Protein AF-A0A932WK59-F1 (afdb_monomer)

pLDDT: mean 77.93, std 17.06, range [32.12, 96.19]

Radius of gyration: 19.81 Å; Cα contacts (8 Å, |Δi|>4): 141; chains: 1; bounding box: 56×40×44 Å

Nearest PDB structures (foldseek):
  1tae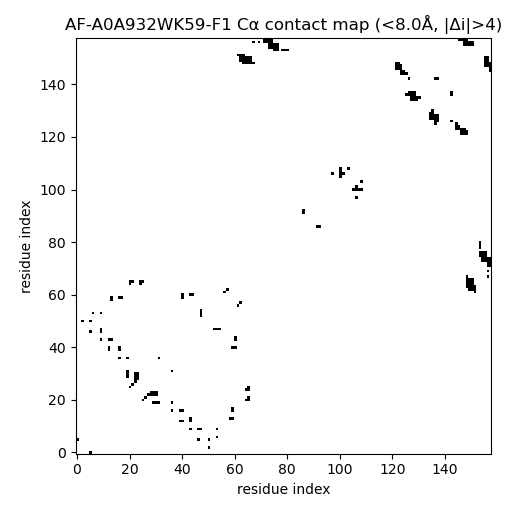-assembly1_A  TM=7.951E-01  e=7.311E-09  Enterococcus faecalis V583
  8jyd-assembly1_A  TM=7.994E-01  e=9.917E-09  Enterococcus faecalis V583
  5tt5-assembly1_A  TM=7.556E-01  e=3.101E-05  Escherichia coli K-12
  3pn1-assembly1_A  TM=4.083E-01  e=9.737E-06  Haemophilus influenzae
  3uq8-assembly1_A  TM=4.078E-01  e=1.321E-05  Haemophilus influenzae Rd KW20

Secondary structure (DSSP, 8-state):
--HHHHHHHHHHHHHHHHHHHHHHHTS----S-HHHHHHHHHHHHHHHHH-GGG--TT-TTT--S----S-S-EEE-SSPPPPPPP--SHHHHHHHHHHHHHHTT-TT------------S-B----EEEETTEEEE--STT-S---B---SSSEEE-

Mean predicted aligned error: 12.73 Å

Solvent-accessible surface area (backbone atoms only — not comparable to full-atom values): 10129 Å² total; per-residue (Å²): 130,55,71,72,58,45,53,54,49,48,53,51,46,48,54,52,51,51,51,52,47,44,31,42,71,74,65,73,36,82,88,66,57,68,69,58,57,49,52,51,48,51,53,46,51,53,50,36,69,77,38,64,85,73,62,55,96,83,34,70,88,73,47,50,77,50,88,75,92,69,86,43,71,72,51,70,57,96,58,85,84,79,81,83,84,89,69,94,50,70,65,51,50,53,53,49,51,54,50,49,21,56,74,71,75,36,80,86,59,85,78,90,82,85,89,74,84,84,76,90,73,75,62,64,70,87,62,70,42,81,53,96,94,38,85,39,72,39,74,55,108,69,61,56,96,40,72,40,51,42,49,80,72,68,54,32,42,62

Foldseek 3Di:
DDPVVLLVLLVVLQVVLVVQLCCVQPVVHRPDDPVVSVVSLVVNVVSCVVPVVSDDPSGPNNWFHDDDPPPFDKDFDPDDDDDDDDDDDPVSVVVVLCVVCVVVVHNPDDDDDDDDDDDPAFDWDWDWDDDPNDIDGPPDVPDDRDGWTQGDDSITGD

St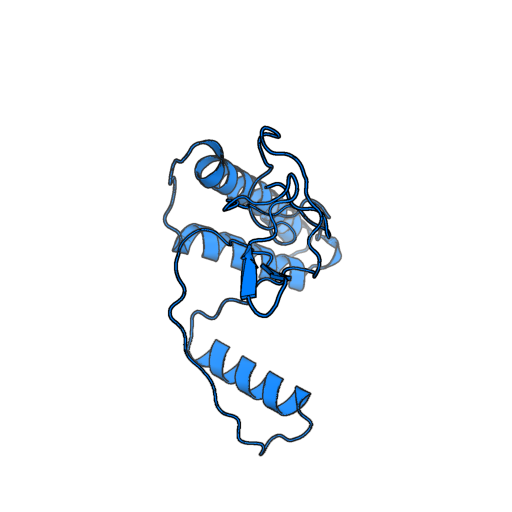ructure (mmCIF, N/CA/C/O backbone):
data_AF-A0A932WK59-F1
#
_entry.id   AF-A0A932WK59-F1
#
loop_
_atom_site.group_PDB
_atom_site.id
_atom_site.type_symbol
_atom_site.label_atom_id
_atom_site.label_alt_id
_atom_site.label_comp_id
_atom_site.label_asym_id
_atom_site.label_entity_id
_atom_site.label_seq_id
_atom_site.pdbx_PDB_ins_code
_atom_site.Cartn_x
_atom_site.Cartn_y
_atom_site.Cartn_z
_atom_site.occupancy
_atom_site.B_iso_or_equiv
_atom_site.auth_seq_id
_atom_site.auth_comp_id
_atom_site.auth_asym_id
_atom_site.auth_atom_id
_atom_site.pdbx_PDB_model_num
ATOM 1 N N . MET A 1 1 ? -26.070 -2.676 8.376 1.00 80.12 1 MET A N 1
ATOM 2 C CA . MET A 1 1 ? -25.956 -1.545 9.333 1.00 80.12 1 MET A CA 1
ATOM 3 C C . MET A 1 1 ? -26.868 -0.428 8.828 1.00 80.12 1 MET A C 1
ATOM 5 O O . MET A 1 1 ? -27.098 -0.411 7.627 1.00 80.12 1 MET A O 1
ATOM 9 N N . ASP A 1 2 ? -27.448 0.446 9.662 1.00 92.62 2 ASP A N 1
ATOM 10 C CA . ASP A 1 2 ? -28.172 1.617 9.119 1.00 92.62 2 ASP A CA 1
ATOM 11 C C . ASP A 1 2 ? -27.201 2.755 8.736 1.00 92.62 2 ASP A C 1
ATOM 13 O O . ASP A 1 2 ? -26.049 2.769 9.171 1.00 92.62 2 ASP A O 1
ATOM 17 N N . HIS A 1 3 ? -27.641 3.705 7.905 1.00 94.12 3 HIS A N 1
ATOM 18 C CA . HIS A 1 3 ? -26.771 4.778 7.396 1.00 94.12 3 HIS A CA 1
ATOM 19 C C . HIS A 1 3 ? -26.173 5.645 8.518 1.00 94.12 3 HIS A C 1
ATOM 21 O O . HIS A 1 3 ? -24.982 5.954 8.512 1.00 94.12 3 HIS A O 1
ATOM 27 N N . ALA A 1 4 ? -26.963 5.967 9.545 1.00 94.00 4 ALA A N 1
ATOM 28 C CA . ALA A 1 4 ? -26.510 6.785 10.669 1.00 94.00 4 ALA A CA 1
ATOM 29 C C . ALA A 1 4 ? -25.466 6.054 11.537 1.00 94.00 4 ALA A C 1
ATOM 31 O O . ALA A 1 4 ? -24.519 6.665 12.045 1.00 94.00 4 ALA A O 1
ATOM 32 N N . GLN A 1 5 ? -25.617 4.741 11.709 1.00 93.94 5 GLN A N 1
ATOM 33 C CA . GLN A 1 5 ? -24.642 3.866 12.354 1.00 93.94 5 GLN A CA 1
ATOM 34 C C . GLN A 1 5 ? -23.367 3.756 11.513 1.00 93.94 5 GLN A C 1
ATOM 36 O O . GLN A 1 5 ? -22.272 3.879 12.069 1.00 93.94 5 GLN A O 1
ATOM 41 N N . ALA A 1 6 ? -23.501 3.608 10.191 1.00 93.75 6 ALA A N 1
ATOM 42 C CA . ALA A 1 6 ? -22.377 3.558 9.259 1.00 93.75 6 ALA A CA 1
ATOM 43 C C . ALA A 1 6 ? -21.571 4.854 9.297 1.00 93.75 6 ALA A C 1
ATOM 45 O O . ALA A 1 6 ? -20.356 4.810 9.476 1.00 93.75 6 ALA A O 1
ATOM 46 N N . GLN A 1 7 ? -22.227 6.014 9.273 1.00 94.50 7 GLN A N 1
ATOM 47 C CA . GLN A 1 7 ? -21.552 7.307 9.351 1.00 94.50 7 GLN A CA 1
ATOM 48 C C . GLN A 1 7 ? -20.759 7.479 10.657 1.00 94.50 7 GLN A C 1
ATOM 50 O O . GLN A 1 7 ? -19.611 7.939 10.639 1.00 94.50 7 GLN A O 1
ATOM 55 N N . LYS A 1 8 ? -21.324 7.054 11.796 1.00 96.19 8 LYS A N 1
ATOM 56 C CA . LYS A 1 8 ? -20.613 7.059 13.087 1.00 96.19 8 LYS A CA 1
ATOM 57 C C . LYS A 1 8 ? -19.410 6.117 13.075 1.00 96.19 8 LYS A C 1
ATOM 59 O O . LYS A 1 8 ? -18.342 6.487 13.569 1.00 96.19 8 LYS A O 1
ATOM 64 N N . ARG A 1 9 ? -19.565 4.912 12.517 1.00 96.19 9 ARG A N 1
ATOM 65 C CA . ARG A 1 9 ? -18.486 3.920 12.450 1.00 96.19 9 ARG A CA 1
ATOM 66 C C . ARG A 1 9 ? -17.364 4.371 11.521 1.00 96.19 9 ARG A C 1
ATOM 68 O O . ARG A 1 9 ? -16.214 4.339 11.945 1.00 96.19 9 ARG A O 1
ATOM 75 N N . VAL A 1 10 ? -17.696 4.870 10.332 1.00 95.44 10 VAL A N 1
ATOM 76 C CA . VAL A 1 10 ? -16.750 5.440 9.360 1.00 95.44 10 VAL A CA 1
ATOM 77 C C . VAL A 1 10 ? -15.948 6.574 9.991 1.00 95.44 10 VAL A C 1
ATOM 79 O O . VAL A 1 10 ? -14.724 6.556 9.928 1.00 95.44 10 VAL A O 1
ATOM 82 N N . THR A 1 11 ? -16.607 7.515 10.675 1.00 94.88 11 THR A N 1
ATOM 83 C CA . THR A 1 11 ? -15.916 8.622 11.362 1.00 94.88 11 THR A CA 1
ATOM 84 C C . THR A 1 11 ? -14.910 8.101 12.388 1.00 94.88 11 THR A C 1
ATOM 86 O O . THR A 1 11 ? -13.754 8.519 12.401 1.00 94.88 11 THR A O 1
ATOM 89 N N . LYS A 1 12 ? -15.317 7.127 13.210 1.00 96.06 12 LYS A N 1
ATOM 90 C CA . LYS A 1 12 ? -14.434 6.522 14.212 1.00 96.06 12 LYS A CA 1
ATOM 91 C C . LYS A 1 12 ? -13.246 5.794 13.573 1.00 96.06 12 LYS A C 1
ATOM 93 O O . LYS A 1 12 ? -12.121 5.966 14.032 1.00 96.06 12 LYS A O 1
ATOM 98 N N . LEU A 1 13 ? -13.491 5.007 12.524 1.00 95.19 13 LEU A N 1
ATOM 99 C CA . LEU A 1 13 ? -12.446 4.285 11.794 1.00 95.19 13 LEU A CA 1
ATOM 100 C C . LEU A 1 13 ? -11.440 5.252 11.167 1.00 95.19 13 LEU A C 1
ATOM 102 O O . LEU A 1 13 ? -10.238 5.036 11.291 1.00 95.19 13 LEU A O 1
ATOM 106 N N . ARG A 1 14 ? -11.906 6.351 10.561 1.00 93.06 14 ARG A N 1
ATOM 107 C CA . ARG A 1 14 ? -11.031 7.385 9.988 1.00 93.06 14 ARG A CA 1
ATOM 108 C C . ARG A 1 14 ? -10.105 7.995 11.032 1.00 93.06 14 ARG A C 1
ATOM 110 O O . ARG A 1 14 ? -8.901 8.084 10.787 1.00 93.06 14 ARG A O 1
ATOM 117 N N . ASP A 1 15 ? -10.640 8.364 12.192 1.00 92.50 15 ASP A N 1
ATOM 118 C CA . ASP A 1 15 ? -9.852 8.924 13.294 1.00 92.50 15 ASP A CA 1
ATOM 119 C C . ASP A 1 15 ? -8.820 7.928 13.831 1.00 92.50 15 ASP A C 1
ATOM 121 O O . ASP A 1 15 ? -7.671 8.289 14.096 1.00 92.50 15 ASP A O 1
ATOM 125 N N . GLU A 1 16 ? -9.226 6.674 14.013 1.00 94.00 16 GLU A N 1
ATOM 126 C CA . GLU A 1 16 ? -8.379 5.618 14.564 1.00 94.00 16 GLU A CA 1
ATOM 127 C C . GLU A 1 16 ? -7.243 5.262 13.599 1.00 94.00 16 GLU A C 1
ATOM 129 O O . GLU A 1 16 ? -6.074 5.321 13.981 1.00 94.00 16 GLU A O 1
ATOM 134 N N . ILE A 1 17 ? -7.559 5.036 12.322 1.00 91.44 17 ILE A N 1
ATOM 135 C CA . ILE A 1 17 ? -6.565 4.783 11.271 1.00 91.44 17 ILE A CA 1
ATOM 136 C C . ILE A 1 17 ? -5.619 5.979 11.122 1.00 91.44 17 ILE A C 1
ATOM 138 O O . ILE A 1 17 ? -4.408 5.792 11.039 1.00 91.44 17 ILE A O 1
ATOM 142 N N . SER A 1 18 ? -6.127 7.215 11.151 1.00 88.31 18 SER A N 1
ATOM 143 C CA . SER A 1 18 ? -5.284 8.414 11.038 1.00 88.31 18 SER A CA 1
ATOM 144 C C . SER A 1 18 ? -4.294 8.539 12.199 1.00 88.31 18 SER A C 1
ATOM 146 O O . SER A 1 18 ? -3.126 8.871 11.984 1.00 88.31 18 SER A O 1
ATOM 148 N N . LYS A 1 19 ? -4.724 8.229 13.430 1.00 89.75 19 LYS A N 1
ATOM 149 C CA . LYS A 1 19 ? -3.844 8.198 14.610 1.00 89.75 19 LYS A CA 1
ATOM 150 C C . LYS A 1 19 ? -2.775 7.115 14.489 1.00 89.75 19 LYS A C 1
ATOM 152 O O . LYS A 1 19 ? -1.609 7.392 14.761 1.00 89.75 19 LYS A O 1
ATOM 157 N N . LEU A 1 20 ? -3.156 5.913 14.057 1.00 89.75 20 LEU A N 1
ATOM 158 C CA . LEU A 1 20 ? -2.225 4.800 13.860 1.00 89.75 20 LEU A CA 1
ATOM 159 C C . LEU A 1 20 ? -1.211 5.094 12.748 1.00 89.75 20 LEU A C 1
ATOM 161 O O . LEU A 1 20 ? -0.020 4.847 12.927 1.00 89.75 20 LEU A O 1
ATOM 165 N N . ASN A 1 21 ? -1.657 5.688 11.640 1.00 84.62 21 ASN A N 1
ATOM 166 C CA . ASN A 1 21 ? -0.787 6.109 10.544 1.00 84.62 21 ASN A CA 1
ATOM 167 C C . ASN A 1 21 ? 0.205 7.177 11.006 1.00 84.62 21 ASN A C 1
ATOM 169 O O . ASN A 1 21 ? 1.396 7.058 10.735 1.00 84.62 21 ASN A O 1
ATOM 173 N N . ARG A 1 22 ? -0.247 8.190 11.753 1.00 84.69 22 ARG A N 1
ATOM 174 C CA . ARG A 1 22 ? 0.651 9.196 12.336 1.00 84.69 22 ARG A CA 1
ATOM 175 C C . ARG A 1 22 ? 1.690 8.559 13.262 1.00 84.69 22 ARG A C 1
ATOM 177 O O . ARG A 1 22 ? 2.872 8.862 13.124 1.00 84.69 22 ARG A O 1
ATOM 184 N N . ALA A 1 23 ? 1.266 7.681 14.172 1.00 86.31 23 ALA A N 1
ATOM 185 C CA . ALA A 1 23 ? 2.181 6.998 15.082 1.00 86.31 23 ALA A CA 1
ATOM 186 C C . ALA A 1 23 ? 3.252 6.215 14.304 1.00 86.31 23 ALA A C 1
ATOM 188 O O . ALA A 1 23 ? 4.440 6.332 14.593 1.00 86.31 23 ALA A O 1
ATOM 189 N N . TYR A 1 24 ? 2.838 5.490 13.265 1.00 83.00 24 TYR A N 1
ATOM 190 C CA . TYR A 1 24 ? 3.732 4.674 12.453 1.00 83.00 24 TYR A CA 1
ATOM 191 C C . TYR A 1 24 ? 4.688 5.514 11.591 1.00 83.00 24 TYR A C 1
ATOM 193 O O . TYR A 1 24 ? 5.899 5.355 11.694 1.00 83.00 24 TYR A O 1
ATOM 201 N N . PHE A 1 25 ? 4.163 6.428 10.772 1.00 75.44 25 PHE A N 1
ATOM 202 C CA . PHE A 1 25 ? 4.953 7.129 9.755 1.00 75.44 25 PHE A CA 1
ATOM 203 C C . PHE A 1 25 ? 5.687 8.376 10.263 1.00 75.44 25 PHE A C 1
ATOM 205 O O . PHE A 1 25 ? 6.721 8.734 9.708 1.00 75.44 25 PHE A O 1
ATOM 212 N N . ILE A 1 26 ? 5.148 9.075 11.268 1.00 78.00 26 ILE A N 1
ATOM 213 C CA . ILE A 1 26 ? 5.720 10.341 11.763 1.00 78.00 26 ILE A CA 1
ATOM 214 C C . ILE A 1 26 ? 6.486 10.102 13.062 1.00 78.00 26 ILE A C 1
ATOM 216 O O . ILE A 1 26 ? 7.578 10.632 13.255 1.00 78.00 26 ILE A O 1
ATOM 220 N N . GLU A 1 27 ? 5.913 9.309 13.965 1.00 82.44 27 GLU A N 1
ATOM 221 C CA . GLU A 1 27 ? 6.458 9.117 15.312 1.00 82.44 27 GLU A CA 1
ATOM 222 C C . GLU A 1 27 ? 7.357 7.873 15.411 1.00 82.44 27 GLU A C 1
ATOM 224 O O . GLU A 1 27 ? 7.937 7.635 16.470 1.00 82.44 27 GLU A O 1
ATOM 229 N N . ASN A 1 28 ? 7.497 7.096 14.324 1.00 80.62 28 ASN A N 1
ATOM 230 C CA . ASN A 1 28 ? 8.227 5.822 14.280 1.00 80.62 28 ASN A CA 1
ATOM 231 C C . ASN A 1 28 ? 7.834 4.878 15.431 1.00 80.62 28 ASN A C 1
ATOM 233 O O . ASN A 1 28 ? 8.672 4.205 16.035 1.00 80.62 28 ASN A O 1
ATOM 237 N N . ARG A 1 29 ? 6.539 4.852 15.762 1.00 84.50 29 ARG A N 1
ATOM 238 C CA . ARG A 1 29 ? 5.968 4.083 16.864 1.00 84.50 29 ARG A CA 1
ATOM 239 C C . ARG A 1 29 ? 4.884 3.138 16.358 1.00 84.50 29 ARG A C 1
ATOM 241 O O . ARG A 1 29 ? 3.819 3.558 15.910 1.00 84.50 29 ARG A O 1
ATOM 248 N N . THR A 1 30 ? 5.105 1.845 16.556 1.00 84.12 30 THR A N 1
ATOM 249 C CA . THR A 1 30 ? 4.112 0.803 16.272 1.00 84.12 30 THR A CA 1
ATOM 250 C C . THR A 1 30 ? 3.179 0.633 17.471 1.00 84.12 30 THR A C 1
ATOM 252 O O . THR A 1 30 ? 3.548 0.026 18.474 1.00 84.12 30 THR A O 1
ATOM 255 N N . ALA A 1 31 ? 1.983 1.226 17.406 1.00 83.38 31 ALA A N 1
ATOM 256 C CA . ALA A 1 31 ? 0.994 1.162 18.490 1.00 83.38 31 ALA A CA 1
ATOM 257 C C . ALA A 1 31 ? 0.151 -0.128 18.482 1.00 83.38 31 ALA A C 1
ATOM 259 O O . ALA A 1 31 ? -0.315 -0.554 19.536 1.00 83.38 31 ALA A O 1
ATOM 260 N N . VAL A 1 32 ? -0.039 -0.734 17.307 1.00 88.69 32 VAL A N 1
ATOM 261 C CA . VAL A 1 32 ? -0.781 -1.987 17.083 1.00 88.69 32 VAL A CA 1
ATOM 262 C C . VAL A 1 32 ? -0.049 -2.830 16.039 1.00 88.69 32 VAL A C 1
ATOM 264 O O . VAL A 1 32 ? 0.786 -2.293 15.309 1.00 88.69 32 VAL A O 1
ATOM 267 N N . SER A 1 33 ? -0.351 -4.128 15.959 1.00 86.44 33 SER A N 1
ATOM 268 C CA . SER A 1 33 ? 0.175 -4.983 14.889 1.00 86.44 33 SER A CA 1
ATOM 269 C C . SER A 1 33 ? -0.361 -4.566 13.517 1.00 86.44 33 SER A C 1
ATOM 271 O O . SER A 1 33 ? -1.403 -3.914 13.407 1.00 86.44 33 SER A O 1
ATOM 273 N N . GLU A 1 34 ? 0.355 -4.958 12.466 1.00 82.44 34 GLU A N 1
ATOM 274 C CA . GLU A 1 34 ? -0.038 -4.688 11.083 1.00 82.44 34 GLU A CA 1
ATOM 275 C C . GLU A 1 34 ? -1.417 -5.276 10.758 1.00 82.44 34 GLU A C 1
ATOM 277 O O . GLU A 1 34 ? -2.285 -4.534 10.305 1.00 82.44 34 GLU A O 1
ATOM 282 N N . ASP A 1 35 ? -1.677 -6.525 11.160 1.00 85.00 35 ASP A N 1
ATOM 283 C CA . ASP A 1 35 ? -2.972 -7.196 10.970 1.00 85.00 35 ASP A CA 1
ATOM 284 C C . ASP A 1 35 ? -4.156 -6.392 11.529 1.00 85.00 35 ASP A C 1
ATOM 286 O O . ASP A 1 35 ? -5.231 -6.338 10.933 1.00 85.00 35 ASP A O 1
ATOM 290 N N . VAL A 1 36 ? -3.972 -5.735 12.682 1.00 90.50 36 VAL A N 1
ATOM 291 C CA . VAL A 1 36 ? -5.023 -4.908 13.296 1.00 90.50 36 VAL A CA 1
ATOM 292 C C . VAL A 1 36 ? -5.273 -3.658 12.459 1.00 90.50 36 VAL A C 1
ATOM 294 O O . VAL A 1 36 ? -6.423 -3.270 12.251 1.00 90.50 36 VAL A O 1
ATOM 297 N N . ARG A 1 37 ? -4.210 -3.019 11.966 1.00 87.50 37 ARG A N 1
ATOM 298 C CA . ARG A 1 37 ? -4.319 -1.825 11.121 1.00 87.50 37 ARG A CA 1
ATOM 299 C C . ARG A 1 37 ? -4.989 -2.159 9.785 1.00 87.50 37 ARG A C 1
ATOM 301 O O . ARG A 1 37 ? -5.842 -1.393 9.333 1.00 87.50 37 ARG A O 1
ATOM 308 N N . ASP A 1 38 ? -4.659 -3.309 9.210 1.00 86.19 38 ASP A N 1
ATOM 309 C CA . ASP A 1 38 ? -5.242 -3.788 7.960 1.00 86.19 38 ASP A CA 1
ATOM 310 C C . ASP A 1 38 ? -6.709 -4.175 8.141 1.00 86.19 38 ASP A C 1
ATOM 312 O O . ASP A 1 38 ? -7.545 -3.751 7.346 1.00 86.19 38 ASP A O 1
ATOM 316 N N . ALA A 1 39 ? -7.064 -4.855 9.236 1.00 91.69 39 ALA A N 1
ATOM 317 C CA . ALA A 1 39 ? -8.456 -5.168 9.558 1.00 91.69 39 ALA A CA 1
ATOM 318 C C . ALA A 1 39 ? -9.326 -3.902 9.678 1.00 91.69 39 ALA A C 1
ATOM 320 O O . ALA A 1 39 ? -10.422 -3.848 9.118 1.00 91.69 39 ALA A O 1
ATOM 321 N N . LEU A 1 40 ? -8.827 -2.851 10.343 1.00 93.25 40 LEU A N 1
ATOM 322 C CA . LEU A 1 40 ? -9.529 -1.563 10.439 1.00 93.25 40 LEU A CA 1
ATOM 323 C C . LEU A 1 40 ? -9.721 -0.912 9.062 1.00 93.25 40 LEU A C 1
ATOM 325 O O . LEU A 1 40 ? -10.781 -0.347 8.779 1.00 93.25 40 LEU A O 1
ATOM 329 N N . LYS A 1 41 ? -8.703 -0.989 8.198 1.00 90.12 41 LYS A N 1
ATOM 330 C CA . LYS A 1 41 ? -8.765 -0.451 6.836 1.00 90.12 41 LYS A CA 1
ATOM 331 C C . LYS A 1 41 ? -9.750 -1.236 5.967 1.00 90.12 41 LYS A C 1
ATOM 333 O O . LYS A 1 41 ? -10.539 -0.615 5.261 1.00 90.12 41 LYS A O 1
ATOM 338 N N . GLN A 1 42 ? -9.746 -2.566 6.047 1.00 91.00 42 GLN A N 1
ATOM 339 C CA . GLN A 1 42 ? -10.686 -3.431 5.328 1.00 91.00 42 GLN A CA 1
ATOM 340 C C . GLN A 1 42 ? -12.132 -3.174 5.759 1.00 91.00 42 GLN A C 1
ATOM 342 O O . GLN A 1 42 ? -13.015 -3.058 4.912 1.00 91.00 42 GLN A O 1
ATOM 347 N N . GLU A 1 43 ? -12.377 -2.989 7.059 1.00 94.12 43 GLU A N 1
ATOM 348 C CA . GLU A 1 43 ? -13.703 -2.611 7.553 1.00 94.12 43 GLU A CA 1
ATOM 349 C C . GLU A 1 43 ? -14.160 -1.260 6.980 1.00 94.12 43 GLU A C 1
ATOM 351 O O . GLU A 1 43 ? -15.303 -1.126 6.537 1.00 94.12 43 GLU A O 1
ATOM 356 N N . LEU A 1 44 ? -13.267 -0.266 6.936 1.00 94.25 44 LEU A N 1
ATOM 357 C CA . LEU A 1 44 ? -13.573 1.036 6.342 1.00 94.25 44 LEU A CA 1
ATOM 358 C C . LEU A 1 44 ? -13.887 0.916 4.841 1.00 94.25 44 LEU A C 1
ATOM 360 O O . LEU A 1 44 ? -14.858 1.515 4.385 1.00 94.25 44 LEU A O 1
ATOM 364 N N . ILE A 1 45 ? -13.120 0.114 4.094 1.00 90.25 45 ILE A N 1
ATOM 365 C CA . ILE A 1 45 ? -13.365 -0.159 2.667 1.00 90.25 45 ILE A CA 1
ATOM 366 C C . ILE A 1 45 ? -14.732 -0.824 2.467 1.00 90.25 45 ILE A C 1
ATOM 368 O O . ILE A 1 45 ? -15.482 -0.427 1.575 1.00 90.25 45 ILE A O 1
ATOM 372 N N . ALA A 1 46 ? -15.077 -1.812 3.295 1.00 93.31 46 ALA A N 1
ATOM 373 C CA . ALA A 1 46 ? -16.359 -2.504 3.211 1.00 93.31 46 ALA A CA 1
ATOM 374 C C . ALA A 1 46 ? -17.537 -1.542 3.440 1.00 93.31 46 ALA A C 1
ATOM 376 O O . ALA A 1 46 ? -18.487 -1.536 2.656 1.00 93.31 46 ALA A O 1
ATOM 377 N N . LEU A 1 47 ? -17.442 -0.675 4.453 1.00 94.31 47 LEU A N 1
ATOM 378 C CA . LEU A 1 47 ? -18.467 0.332 4.741 1.00 94.31 47 LEU A CA 1
ATOM 379 C C . LEU A 1 47 ? -18.577 1.387 3.636 1.00 94.31 47 LEU A C 1
ATOM 381 O O . LEU A 1 47 ? -19.680 1.771 3.267 1.00 94.31 47 LEU A O 1
ATOM 385 N N . GLU A 1 48 ? -17.457 1.838 3.076 1.00 93.38 48 GLU A N 1
ATOM 386 C CA . GLU A 1 48 ? -17.444 2.782 1.953 1.00 93.38 48 GLU A CA 1
ATOM 387 C C . GLU A 1 48 ? -17.995 2.171 0.656 1.00 93.38 48 GLU A C 1
ATOM 389 O O . GLU A 1 48 ? -18.583 2.879 -0.161 1.00 93.38 48 GLU A O 1
ATOM 394 N N . LYS A 1 49 ? -17.854 0.854 0.476 1.00 92.00 49 LYS A N 1
ATOM 395 C CA . LYS A 1 49 ? -18.468 0.112 -0.632 1.00 92.00 49 LYS A CA 1
ATOM 396 C C . LYS A 1 49 ? -19.983 -0.025 -0.456 1.00 92.00 49 LYS A C 1
ATOM 398 O O . LYS A 1 49 ? -20.709 0.074 -1.442 1.00 92.00 49 LYS A O 1
ATOM 403 N N . GLU A 1 50 ? -20.455 -0.255 0.771 1.00 93.75 50 GLU A N 1
ATOM 404 C CA . GLU A 1 50 ? -21.887 -0.352 1.101 1.00 93.75 50 GLU A CA 1
ATOM 405 C C . GLU A 1 50 ? -22.579 1.026 1.079 1.00 93.75 50 GLU A C 1
ATOM 407 O O . GLU A 1 50 ? -23.726 1.128 0.643 1.00 93.75 50 GLU A O 1
ATOM 412 N N . PHE A 1 51 ? -21.866 2.093 1.464 1.00 93.75 51 PHE A N 1
ATOM 413 C CA . PHE A 1 51 ? -22.359 3.476 1.530 1.00 93.75 51 PHE A CA 1
ATOM 414 C C . PHE A 1 51 ? -21.437 4.454 0.767 1.00 93.75 51 PHE A C 1
ATOM 416 O O . PHE A 1 51 ? -20.645 5.179 1.382 1.00 93.75 51 PHE A O 1
ATOM 423 N N . PRO A 1 52 ? -21.521 4.507 -0.579 1.00 92.19 52 PRO A N 1
ATOM 424 C CA . PRO A 1 52 ? -20.602 5.296 -1.410 1.00 92.19 52 PRO A CA 1
ATOM 425 C C . PRO A 1 52 ? -20.638 6.812 -1.167 1.00 92.19 52 PRO A C 1
ATOM 427 O O . PRO A 1 52 ? -19.678 7.518 -1.472 1.00 92.19 52 PRO A O 1
ATOM 430 N N . ASP A 1 53 ? -21.738 7.328 -0.624 1.00 93.19 53 ASP A N 1
ATOM 431 C CA . ASP A 1 53 ? -21.926 8.736 -0.273 1.00 93.19 53 ASP A CA 1
ATOM 432 C C . ASP A 1 53 ? -21.126 9.159 0.969 1.00 93.19 53 ASP A C 1
ATOM 434 O O . ASP A 1 53 ? -20.866 10.346 1.165 1.00 93.19 53 ASP A O 1
ATOM 438 N N . LEU A 1 54 ? -20.679 8.197 1.782 1.00 92.19 54 LEU A N 1
ATOM 439 C CA . LEU A 1 54 ? -19.829 8.464 2.939 1.00 92.19 54 LEU A CA 1
ATOM 440 C C . LEU A 1 54 ? -18.360 8.669 2.562 1.00 92.19 54 LEU A C 1
ATOM 442 O O . LEU A 1 54 ? -17.582 9.095 3.420 1.00 92.19 54 LEU A O 1
ATOM 446 N N . ILE A 1 55 ? -17.954 8.388 1.319 1.00 89.69 55 ILE A N 1
ATOM 447 C CA . ILE A 1 55 ? -16.557 8.484 0.891 1.00 89.69 55 ILE A CA 1
ATOM 448 C C . ILE A 1 55 ? -16.134 9.949 0.758 1.00 89.69 55 ILE A C 1
ATOM 450 O O . ILE A 1 55 ? -16.701 10.709 -0.027 1.00 89.69 55 ILE A O 1
ATOM 454 N N . THR A 1 56 ? -15.073 10.335 1.465 1.00 87.31 56 THR A N 1
ATOM 455 C CA . THR A 1 56 ? -14.521 11.694 1.413 1.00 87.31 56 THR A CA 1
ATOM 456 C C . THR A 1 56 ? -13.123 11.721 0.779 1.00 87.31 56 THR A C 1
ATOM 458 O O . THR A 1 56 ? -12.407 10.717 0.827 1.00 87.31 56 THR A O 1
ATOM 461 N N . PRO A 1 57 ? -12.694 12.848 0.170 1.00 80.81 57 PRO A N 1
ATOM 462 C CA . PRO A 1 57 ? -11.351 12.984 -0.415 1.00 80.81 57 PRO A CA 1
ATOM 463 C C . PRO A 1 57 ? -10.199 12.839 0.590 1.00 80.81 57 PRO A C 1
ATOM 465 O O . PRO A 1 57 ? -9.064 12.585 0.214 1.00 80.81 57 PRO A O 1
ATOM 468 N N . ASP A 1 58 ? -10.461 13.037 1.876 1.00 77.44 58 ASP A N 1
ATOM 469 C CA . ASP A 1 58 ? -9.495 12.872 2.960 1.00 77.44 58 ASP A CA 1
ATOM 470 C C . ASP A 1 58 ? -9.528 11.478 3.602 1.00 77.44 58 ASP A C 1
ATOM 472 O O . ASP A 1 58 ? -8.795 11.237 4.561 1.00 77.44 58 ASP A O 1
ATOM 476 N N . SER A 1 59 ? -10.341 10.553 3.078 1.00 83.00 59 SER A N 1
ATOM 477 C CA . SER A 1 59 ? -10.446 9.209 3.639 1.00 83.00 59 SER A CA 1
ATOM 478 C C . SER A 1 59 ? -9.105 8.455 3.567 1.00 83.00 59 SER A C 1
ATOM 480 O O . SER A 1 59 ? -8.464 8.438 2.509 1.00 83.00 59 SER A O 1
ATOM 482 N N . PRO A 1 60 ? -8.681 7.761 4.643 1.00 79.88 60 PRO A N 1
ATOM 483 C CA . PRO A 1 60 ? -7.471 6.935 4.650 1.00 79.88 60 PRO A CA 1
ATOM 484 C C . PRO A 1 60 ? -7.465 5.792 3.626 1.00 79.88 60 PRO A C 1
ATOM 486 O O . PRO A 1 60 ? -6.417 5.209 3.374 1.00 79.88 60 PRO A O 1
ATOM 489 N N . THR A 1 61 ? -8.614 5.439 3.050 1.00 82.94 61 THR A N 1
ATOM 490 C CA . THR A 1 61 ? -8.727 4.450 1.964 1.00 82.94 61 THR A CA 1
ATOM 491 C C . THR A 1 61 ? -8.315 5.010 0.606 1.00 82.94 61 THR A C 1
ATOM 493 O O . THR A 1 61 ? -7.965 4.237 -0.283 1.00 82.94 61 THR A O 1
ATOM 496 N N . ARG A 1 62 ? -8.335 6.340 0.439 1.00 76.75 62 ARG A N 1
ATOM 497 C CA . ARG A 1 62 ? -7.910 7.033 -0.788 1.00 76.75 62 ARG A CA 1
ATOM 498 C C . ARG A 1 62 ? -6.455 7.484 -0.739 1.00 76.75 62 ARG A C 1
ATOM 500 O O . ARG A 1 62 ? -5.787 7.540 -1.770 1.00 76.75 62 ARG A O 1
ATOM 507 N N . ARG A 1 63 ? -5.943 7.719 0.469 1.00 68.25 63 ARG A N 1
ATOM 508 C CA . ARG A 1 63 ? -4.557 8.121 0.705 1.00 68.25 63 ARG A CA 1
ATOM 509 C C . ARG A 1 63 ? -3.654 6.914 0.919 1.00 68.25 63 ARG A C 1
ATOM 511 O O . ARG A 1 63 ? -4.003 5.963 1.609 1.00 68.25 63 ARG A O 1
ATOM 518 N N . VAL A 1 64 ? -2.444 6.994 0.381 1.00 61.12 64 VAL A N 1
ATOM 519 C CA . VAL A 1 64 ? -1.381 6.013 0.622 1.00 61.12 64 VAL A CA 1
ATOM 520 C C . VAL A 1 64 ? -0.270 6.729 1.384 1.00 61.12 64 VAL A C 1
ATOM 522 O O . VAL A 1 64 ? 0.180 7.767 0.921 1.00 61.12 64 VAL A O 1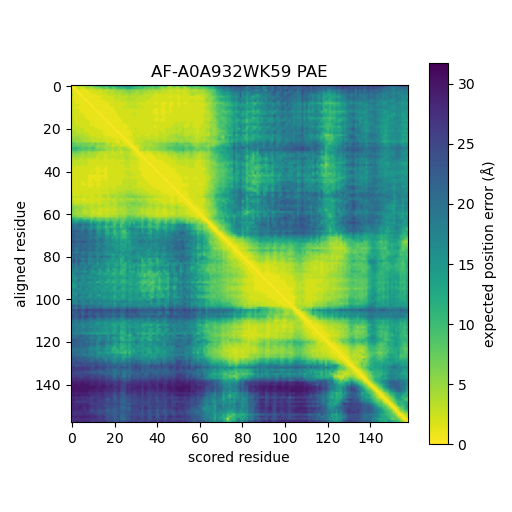
ATOM 525 N N . GLY A 1 65 ? 0.185 6.201 2.524 1.00 62.56 65 GLY A N 1
ATOM 526 C CA . GLY A 1 65 ? 1.285 6.787 3.308 1.00 62.56 65 GLY A CA 1
ATOM 527 C C . GLY A 1 65 ? 0.889 7.955 4.227 1.00 62.56 65 GLY A C 1
ATOM 528 O O . GLY A 1 65 ? -0.282 8.128 4.569 1.00 62.56 65 GLY A O 1
ATOM 529 N N . ALA A 1 66 ? 1.883 8.734 4.665 1.00 59.09 66 ALA A N 1
ATOM 530 C CA . ALA A 1 66 ? 1.711 9.916 5.512 1.00 59.09 66 ALA A CA 1
ATOM 531 C C . ALA A 1 66 ? 2.157 11.209 4.813 1.00 59.09 66 ALA A C 1
ATOM 533 O O . ALA A 1 66 ? 2.970 11.145 3.886 1.00 59.09 66 ALA A O 1
ATOM 534 N N . PRO A 1 67 ? 1.677 12.378 5.290 1.00 57.94 67 PRO A N 1
ATOM 535 C CA . PRO A 1 67 ? 2.145 13.673 4.814 1.00 57.94 67 PRO A CA 1
ATOM 536 C C . PRO A 1 67 ? 3.656 13.798 5.006 1.00 57.94 67 PRO A C 1
ATOM 538 O O . PRO A 1 67 ? 4.175 13.514 6.089 1.00 57.94 67 PRO A O 1
ATOM 541 N N . LEU A 1 68 ? 4.356 14.239 3.964 1.00 60.41 68 LEU A N 1
ATOM 542 C CA . LEU A 1 68 ? 5.808 14.402 4.003 1.00 60.41 68 LEU A CA 1
ATOM 543 C C . LEU A 1 68 ? 6.184 15.701 4.725 1.00 60.41 68 LEU A C 1
ATOM 545 O O . LEU A 1 68 ? 5.511 16.721 4.584 1.00 60.41 68 LEU A O 1
ATOM 549 N N . ASP A 1 69 ? 7.287 15.680 5.478 1.00 61.25 69 ASP A N 1
ATOM 550 C CA . ASP A 1 69 ? 7.742 16.805 6.316 1.00 61.25 69 ASP A CA 1
ATOM 551 C C . ASP A 1 69 ? 8.285 18.012 5.517 1.00 61.25 69 ASP A C 1
ATOM 553 O O . ASP A 1 69 ? 8.691 19.023 6.092 1.00 61.25 69 ASP A O 1
ATOM 557 N N . GLY A 1 70 ? 8.279 17.918 4.182 1.00 60.28 70 GLY A N 1
ATOM 558 C CA . GLY A 1 70 ? 8.664 18.982 3.259 1.00 60.28 70 GLY A CA 1
ATOM 559 C C . GLY A 1 70 ? 10.170 19.232 3.161 1.00 60.28 70 GLY A C 1
ATOM 560 O O . GLY A 1 70 ? 10.573 20.169 2.472 1.00 60.28 70 GLY A O 1
ATOM 561 N N . ARG A 1 71 ? 11.018 18.419 3.808 1.00 64.75 71 ARG A N 1
ATOM 562 C CA . ARG A 1 71 ? 12.483 18.590 3.750 1.00 64.75 71 ARG A CA 1
ATOM 563 C C . ARG A 1 71 ? 13.084 18.231 2.398 1.00 64.75 71 ARG A C 1
ATOM 565 O O . ARG A 1 71 ? 14.188 18.673 2.081 1.00 64.75 71 ARG A O 1
ATOM 572 N N . LEU A 1 72 ? 12.368 17.443 1.606 1.00 62.38 72 LEU A N 1
ATOM 573 C CA . LEU A 1 72 ? 12.817 16.959 0.313 1.00 62.38 72 LEU A CA 1
ATOM 574 C C . LEU A 1 72 ? 12.032 17.632 -0.825 1.00 62.38 72 LEU A C 1
ATOM 576 O O . LEU A 1 72 ? 10.817 17.835 -0.727 1.00 62.38 72 LEU A O 1
ATOM 580 N N . PRO A 1 73 ? 12.713 18.022 -1.920 1.00 63.53 73 PRO A N 1
ATOM 581 C CA . PRO A 1 73 ? 12.064 18.697 -3.034 1.00 63.53 73 PRO A CA 1
ATOM 582 C C . PRO A 1 73 ? 11.097 17.752 -3.756 1.00 63.53 73 PRO A C 1
ATOM 584 O O . PRO A 1 73 ? 11.444 16.615 -4.079 1.00 63.53 73 PRO A O 1
ATOM 587 N N . LYS A 1 74 ? 9.899 18.251 -4.081 1.00 62.72 74 LYS A N 1
ATOM 588 C CA . LYS A 1 74 ? 8.928 17.537 -4.924 1.00 62.72 74 LYS A CA 1
ATOM 589 C C . LYS A 1 74 ? 9.502 17.295 -6.315 1.00 62.72 74 LYS A C 1
ATOM 591 O O . LYS A 1 74 ? 10.023 18.218 -6.944 1.00 62.72 74 LYS A O 1
ATOM 596 N N . VAL A 1 75 ? 9.331 16.083 -6.830 1.00 68.00 75 VAL A N 1
ATOM 597 C CA . VAL A 1 75 ? 9.684 15.739 -8.210 1.00 68.00 75 VAL A CA 1
ATOM 598 C C . VAL A 1 75 ? 8.509 15.010 -8.841 1.00 68.00 75 VAL A C 1
ATOM 600 O O . VAL A 1 75 ? 7.927 14.117 -8.234 1.00 68.00 75 VAL A O 1
ATOM 603 N N . MET A 1 76 ? 8.152 15.387 -10.068 1.00 66.44 76 MET A N 1
ATOM 604 C CA . MET A 1 76 ? 7.132 14.655 -10.815 1.00 66.44 76 MET A CA 1
ATOM 605 C C . MET A 1 76 ? 7.704 13.344 -11.344 1.00 66.44 76 MET A C 1
ATOM 607 O O . MET A 1 76 ? 8.787 13.323 -11.937 1.00 66.44 76 MET A O 1
ATOM 611 N N . HIS A 1 77 ? 6.958 12.259 -11.164 1.00 65.12 77 HIS A N 1
ATOM 612 C CA . HIS A 1 77 ? 7.303 10.992 -11.789 1.00 65.12 77 HIS A CA 1
ATOM 613 C C . HIS A 1 77 ? 7.072 11.054 -13.301 1.00 65.12 77 HIS A C 1
ATOM 615 O O . HIS A 1 77 ? 6.109 11.657 -13.771 1.00 65.12 77 HIS A O 1
ATOM 621 N N . VAL A 1 78 ? 7.953 10.398 -14.063 1.00 77.00 78 VAL A N 1
ATOM 622 C CA . VAL A 1 78 ? 7.805 10.270 -15.524 1.00 77.00 78 VAL A CA 1
ATOM 623 C C . VAL A 1 78 ? 6.558 9.452 -15.873 1.00 77.00 78 VAL A C 1
ATOM 625 O O . VAL A 1 78 ? 5.885 9.732 -16.859 1.00 77.00 78 VAL A O 1
ATOM 628 N N . THR A 1 79 ? 6.230 8.466 -15.039 1.00 72.25 79 THR A N 1
ATOM 629 C CA . THR A 1 79 ? 5.035 7.627 -15.146 1.00 72.25 79 THR A CA 1
ATOM 630 C C . THR A 1 79 ? 4.306 7.597 -13.812 1.00 72.25 79 THR A C 1
ATOM 632 O O . THR A 1 79 ? 4.926 7.734 -12.757 1.00 72.25 79 THR A O 1
ATOM 635 N N . ARG A 1 80 ? 2.989 7.384 -13.837 1.00 68.62 80 ARG A N 1
ATOM 636 C CA . ARG A 1 80 ? 2.228 7.157 -12.607 1.00 68.62 80 ARG A CA 1
ATOM 637 C C . ARG A 1 80 ? 2.764 5.916 -11.883 1.00 68.62 80 ARG A C 1
ATOM 639 O O . ARG A 1 80 ? 3.128 4.933 -12.526 1.00 68.62 80 ARG A O 1
ATOM 646 N N . LYS A 1 81 ? 2.829 5.991 -10.555 1.00 69.88 81 LYS A N 1
ATOM 647 C CA . LYS A 1 81 ? 3.074 4.835 -9.695 1.00 69.88 81 LYS A CA 1
ATOM 648 C C . LYS A 1 81 ? 1.742 4.255 -9.257 1.00 69.88 81 LYS A C 1
ATOM 650 O O . LYS A 1 81 ? 0.924 4.982 -8.702 1.00 69.88 81 LYS A O 1
ATOM 655 N N . GLU A 1 82 ? 1.561 2.967 -9.502 1.00 71.12 82 GLU A N 1
ATOM 656 C CA . GLU A 1 82 ? 0.391 2.214 -9.062 1.00 71.12 82 GLU A CA 1
ATOM 657 C C . GLU A 1 82 ? 0.721 1.458 -7.771 1.00 71.12 82 GLU A C 1
ATOM 659 O O . GLU A 1 82 ? 1.859 1.026 -7.562 1.00 71.12 82 GLU A O 1
ATOM 664 N N . SER A 1 83 ? -0.275 1.297 -6.907 1.00 73.81 83 SER A N 1
ATOM 665 C CA . SER A 1 83 ? -0.225 0.346 -5.798 1.00 73.81 83 SER A CA 1
ATOM 666 C C . SER A 1 83 ? -0.784 -1.003 -6.243 1.00 73.81 83 SER A C 1
ATOM 668 O O . SER A 1 83 ? -1.633 -1.067 -7.131 1.00 73.81 83 SER A O 1
ATOM 670 N N . LEU A 1 84 ? -0.345 -2.079 -5.595 1.00 83.31 84 LEU A N 1
ATOM 671 C CA . LEU A 1 84 ? -0.947 -3.399 -5.767 1.00 83.31 84 LEU A CA 1
ATOM 672 C C . LEU A 1 84 ? -2.149 -3.556 -4.829 1.00 83.31 84 LEU A C 1
ATOM 674 O O . LEU A 1 84 ? -2.211 -2.908 -3.785 1.00 83.31 84 LEU A O 1
ATOM 678 N N . GLN A 1 85 ? -3.105 -4.393 -5.227 1.00 82.94 85 GLN A N 1
ATOM 679 C CA . GLN A 1 85 ? -4.153 -4.869 -4.328 1.00 82.94 85 GLN A CA 1
ATOM 680 C C . GLN A 1 85 ? -3.598 -6.001 -3.463 1.00 82.94 85 GLN A C 1
ATOM 682 O O . GLN A 1 85 ? -2.811 -6.817 -3.945 1.00 82.94 85 GLN A O 1
ATOM 687 N N . ASP A 1 86 ? -4.018 -6.040 -2.204 1.00 86.00 86 ASP A N 1
ATOM 688 C CA . ASP A 1 86 ? -3.636 -7.091 -1.267 1.00 86.00 86 ASP A CA 1
ATOM 689 C C . ASP A 1 86 ? -4.565 -8.307 -1.409 1.00 86.00 86 ASP A C 1
ATOM 691 O O . ASP A 1 86 ? -5.749 -8.161 -1.717 1.00 86.00 86 ASP A O 1
ATOM 695 N N . ALA A 1 87 ? -4.024 -9.498 -1.155 1.00 90.62 87 ALA A N 1
ATOM 696 C CA . ALA A 1 87 ? -4.752 -10.760 -1.066 1.00 90.62 87 ALA A CA 1
ATOM 697 C C . ALA A 1 87 ? -4.290 -11.484 0.205 1.00 90.62 87 ALA A C 1
ATOM 699 O O . ALA A 1 87 ? -3.086 -11.625 0.429 1.00 90.62 87 ALA A O 1
ATOM 700 N N . PHE A 1 88 ? -5.232 -11.921 1.039 1.00 87.94 88 PHE A N 1
ATOM 701 C CA . PHE A 1 88 ? -4.949 -12.523 2.350 1.00 87.94 88 PHE A CA 1
ATOM 702 C C . PHE A 1 88 ? -5.364 -13.995 2.419 1.00 87.94 88 PHE A C 1
ATOM 704 O O . PHE A 1 88 ? -4.995 -14.706 3.354 1.00 87.94 88 PHE A O 1
ATOM 711 N N . SER A 1 89 ? -6.119 -14.456 1.425 1.00 91.62 89 SER A N 1
ATOM 712 C CA . SER A 1 89 ? -6.599 -15.824 1.294 1.00 91.62 89 SER A CA 1
ATOM 713 C C . SER A 1 89 ? -6.298 -16.392 -0.092 1.00 91.62 89 SER A C 1
ATOM 715 O O . SER A 1 89 ? -5.924 -15.677 -1.025 1.00 91.62 89 SER A O 1
ATOM 717 N N . LYS A 1 90 ? -6.450 -17.710 -0.232 1.00 94.38 90 LYS A N 1
ATOM 718 C CA . LYS A 1 90 ? -6.321 -18.363 -1.537 1.00 94.38 90 LYS A CA 1
ATOM 719 C C . LYS A 1 90 ? -7.476 -17.951 -2.452 1.00 94.38 90 LYS A C 1
ATOM 721 O O . LYS A 1 90 ? -7.271 -17.740 -3.641 1.00 94.38 90 LYS A O 1
ATOM 726 N N . GLU A 1 91 ? -8.659 -17.804 -1.874 1.00 95.06 91 GLU A N 1
ATOM 727 C CA . GLU A 1 91 ? -9.882 -17.406 -2.553 1.00 95.06 91 GLU A CA 1
ATOM 728 C C . GLU A 1 91 ? -9.734 -16.017 -3.198 1.00 95.06 91 GLU A C 1
ATOM 730 O O . GLU A 1 91 ? -10.118 -15.853 -4.353 1.00 95.06 91 GLU A O 1
ATOM 735 N N . ASP A 1 92 ? -9.073 -15.061 -2.526 1.00 91.44 92 ASP A N 1
ATOM 736 C CA . ASP A 1 92 ? -8.761 -13.738 -3.101 1.00 91.44 92 ASP A CA 1
ATOM 737 C C . ASP A 1 92 ? -7.916 -13.854 -4.384 1.00 91.44 92 ASP A C 1
ATOM 739 O O . ASP A 1 92 ? -8.129 -13.136 -5.365 1.00 91.44 92 ASP A O 1
ATOM 743 N N . ILE A 1 93 ? -6.945 -14.776 -4.390 1.00 93.25 93 ILE A N 1
ATOM 744 C CA . ILE A 1 93 ? -6.090 -15.029 -5.556 1.00 93.25 93 ILE A CA 1
ATOM 745 C C . ILE A 1 93 ? -6.898 -15.690 -6.677 1.00 93.25 93 ILE A C 1
ATOM 747 O O . ILE A 1 93 ? -6.756 -15.296 -7.836 1.00 93.25 93 ILE A O 1
ATOM 751 N N . ASP A 1 94 ? -7.749 -16.664 -6.353 1.00 91.62 94 ASP A N 1
ATOM 752 C CA . ASP A 1 94 ? -8.599 -17.353 -7.329 1.00 91.62 94 ASP A CA 1
ATOM 753 C C . ASP A 1 94 ? -9.577 -16.363 -8.005 1.00 91.62 94 ASP A C 1
ATOM 755 O O . ASP A 1 94 ? -9.706 -16.350 -9.235 1.00 91.62 94 ASP A O 1
ATOM 759 N N . GLU A 1 95 ? -10.184 -15.451 -7.237 1.00 92.69 95 GLU A N 1
ATOM 760 C CA . GLU A 1 95 ? -11.035 -14.376 -7.767 1.00 92.69 95 GLU A CA 1
ATOM 761 C C . GLU A 1 95 ? -10.271 -13.430 -8.705 1.00 92.69 95 GLU A C 1
ATOM 763 O O . GLU A 1 95 ? -10.774 -13.060 -9.778 1.00 92.69 95 GLU A O 1
ATOM 768 N N . TRP A 1 96 ? -9.043 -13.056 -8.329 1.00 92.19 96 TRP A N 1
ATOM 769 C CA . TRP A 1 96 ? -8.171 -12.229 -9.160 1.00 92.19 96 TRP A CA 1
ATOM 770 C C . TRP A 1 96 ? -7.790 -12.936 -10.471 1.00 92.19 96 TRP A C 1
ATOM 772 O O . TRP A 1 96 ? -7.856 -12.323 -11.542 1.00 92.19 96 TRP A O 1
ATOM 782 N N . ILE A 1 97 ? -7.467 -14.235 -10.431 1.00 91.31 97 ILE A N 1
ATOM 783 C CA . ILE A 1 97 ? -7.177 -15.041 -11.630 1.00 91.31 97 ILE A CA 1
ATOM 784 C C . ILE A 1 97 ? -8.372 -15.018 -12.588 1.00 91.31 97 ILE A C 1
ATOM 786 O O . ILE A 1 97 ? -8.209 -14.772 -13.789 1.00 91.31 97 ILE A O 1
ATOM 790 N N . ASP A 1 98 ? -9.581 -15.213 -12.070 1.00 89.94 98 ASP A N 1
ATOM 791 C CA . ASP A 1 98 ? -10.797 -15.177 -12.877 1.00 89.94 98 ASP A CA 1
ATOM 792 C C . ASP A 1 98 ? -11.072 -13.784 -13.459 1.00 89.94 98 ASP A C 1
ATOM 794 O O . ASP A 1 98 ? -11.534 -13.655 -14.599 1.00 89.94 98 ASP A O 1
ATOM 798 N N . GLN A 1 99 ? -10.752 -12.719 -12.719 1.00 90.81 99 GLN A N 1
ATOM 799 C CA . GLN A 1 99 ? -10.812 -11.353 -13.237 1.00 90.81 99 GLN A CA 1
ATOM 800 C C . GLN A 1 99 ? -9.832 -11.151 -14.400 1.00 90.81 99 GLN A C 1
ATOM 802 O O . GLN A 1 99 ? -10.216 -10.559 -15.412 1.00 90.81 99 GLN A O 1
ATOM 807 N N . MET A 1 100 ? -8.605 -11.666 -14.297 1.00 91.38 100 MET A N 1
ATOM 808 C CA . MET A 1 100 ? -7.604 -11.573 -15.366 1.00 91.38 100 MET A CA 1
ATOM 809 C C . MET A 1 100 ? -8.020 -12.361 -16.609 1.00 91.38 100 MET A C 1
ATOM 811 O O . MET A 1 100 ? -7.944 -11.835 -17.720 1.00 91.38 100 MET A O 1
ATOM 815 N N . ARG A 1 101 ? -8.553 -13.575 -16.442 1.00 89.62 101 ARG A N 1
ATOM 816 C CA . ARG A 1 101 ? -9.121 -14.381 -17.538 1.00 89.62 101 ARG A CA 1
ATOM 817 C C . ARG A 1 101 ? -10.210 -13.631 -18.307 1.00 89.62 101 ARG A C 1
ATOM 819 O O . ARG A 1 101 ? -10.182 -13.575 -19.539 1.00 89.62 101 ARG A O 1
ATOM 826 N N . ARG A 1 102 ? -11.138 -12.991 -17.584 1.00 89.56 102 ARG A N 1
ATOM 827 C CA . ARG A 1 102 ? -12.178 -12.131 -18.175 1.00 89.56 102 ARG A CA 1
ATOM 828 C C . ARG A 1 102 ? -11.575 -10.934 -18.910 1.00 89.56 102 ARG A C 1
ATOM 830 O O . ARG A 1 102 ? -11.963 -10.669 -20.044 1.00 89.56 102 ARG A O 1
ATOM 837 N N . ALA A 1 103 ? -10.616 -10.239 -18.297 1.00 89.06 103 ALA A N 1
ATOM 838 C CA . ALA A 1 103 ? -9.967 -9.063 -18.884 1.00 89.06 103 ALA A CA 1
ATOM 839 C C . ALA A 1 103 ? -9.177 -9.392 -20.164 1.00 89.06 103 ALA A C 1
ATOM 841 O O . ALA A 1 103 ? -9.116 -8.579 -21.083 1.00 89.06 103 ALA A O 1
ATOM 842 N N . LEU A 1 104 ? -8.619 -10.601 -20.253 1.00 87.88 104 LEU A N 1
ATOM 843 C CA . LEU A 1 104 ? -7.924 -11.108 -21.438 1.00 87.88 104 LEU A CA 1
ATOM 844 C C . LEU A 1 104 ? -8.874 -11.620 -22.536 1.00 87.88 104 LEU A C 1
ATOM 846 O O . LEU A 1 104 ? -8.400 -12.035 -23.595 1.00 87.88 104 LEU A O 1
ATOM 850 N N . GLY A 1 105 ? -10.191 -11.596 -22.300 1.00 84.94 105 GLY A N 1
ATOM 851 C CA . GLY A 1 105 ? -11.220 -11.978 -23.269 1.00 84.94 105 GLY A CA 1
ATOM 852 C C . GLY A 1 105 ? -11.311 -13.480 -23.548 1.00 84.94 105 GLY A C 1
ATOM 853 O O . GLY A 1 105 ? -11.944 -13.874 -24.524 1.00 84.94 105 GLY A O 1
ATOM 854 N N . ASN A 1 106 ? -10.673 -14.323 -22.731 1.00 80.31 106 ASN A N 1
ATOM 855 C CA . ASN A 1 106 ? -10.705 -15.772 -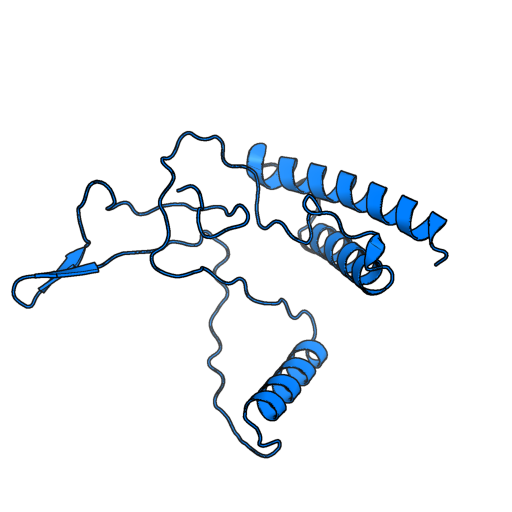22.897 1.00 80.31 106 ASN A CA 1
ATOM 856 C C . ASN A 1 106 ? -10.561 -16.468 -21.536 1.00 80.31 106 ASN A C 1
ATOM 858 O O . ASN A 1 106 ? -9.494 -16.441 -20.924 1.00 80.31 106 ASN A O 1
ATOM 862 N N . LEU A 1 107 ? -11.648 -17.106 -21.094 1.00 74.69 107 LEU A N 1
ATOM 863 C CA . LEU A 1 107 ? -11.727 -17.802 -19.808 1.00 74.69 107 LEU A CA 1
ATOM 864 C C . LEU A 1 107 ? -10.840 -19.050 -19.734 1.00 74.69 107 LEU A C 1
ATOM 866 O O . LEU A 1 107 ? -10.367 -19.396 -18.659 1.00 74.69 107 LEU A O 1
ATOM 870 N N . GLU A 1 108 ? -10.548 -19.660 -20.878 1.00 79.06 108 GLU A N 1
ATOM 871 C CA . GLU A 1 108 ? -9.705 -20.855 -20.992 1.00 79.06 108 GLU A CA 1
ATOM 872 C C . GLU A 1 108 ? -8.229 -20.500 -21.235 1.00 79.06 108 GLU A C 1
ATOM 874 O O . GLU A 1 108 ? -7.395 -21.369 -21.479 1.00 79.06 108 GLU A O 1
ATOM 879 N N . LYS A 1 109 ? -7.878 -19.207 -21.237 1.00 78.75 109 LYS A N 1
ATOM 880 C CA . LYS A 1 109 ? -6.509 -18.786 -21.525 1.00 78.75 109 LYS A CA 1
ATOM 881 C C . LYS A 1 109 ? -5.610 -19.069 -20.333 1.00 78.75 109 LYS A C 1
ATOM 883 O O . LYS A 1 109 ? -5.734 -18.444 -19.281 1.00 78.75 109 LYS A O 1
ATOM 888 N N . GLU A 1 110 ? -4.650 -19.956 -20.542 1.00 81.88 110 GLU A N 1
ATOM 889 C CA . GLU A 1 110 ? -3.533 -20.128 -19.625 1.00 81.88 110 GLU A CA 1
ATOM 890 C C . GLU A 1 110 ? -2.565 -18.945 -19.739 1.00 81.88 110 GLU A C 1
ATOM 892 O O . GLU A 1 110 ? -2.269 -18.442 -20.829 1.00 81.88 110 GLU A O 1
ATOM 897 N N . PHE A 1 111 ? -2.072 -18.485 -18.594 1.00 86.06 111 PHE A N 1
ATOM 898 C CA . PHE A 1 111 ? -1.029 -17.475 -18.503 1.00 86.06 111 PHE A CA 1
ATOM 899 C C . PHE A 1 111 ? -0.058 -17.838 -17.386 1.00 86.06 111 PHE A C 1
ATOM 901 O O . PHE A 1 111 ? -0.427 -18.453 -16.386 1.00 86.06 111 PHE A O 1
ATOM 908 N N . SER A 1 112 ? 1.197 -17.443 -17.566 1.00 89.56 112 SER A N 1
ATOM 909 C CA . SER A 1 112 ? 2.231 -17.640 -16.558 1.00 89.56 112 SER A CA 1
ATOM 910 C C . SER A 1 112 ? 2.157 -16.538 -15.507 1.00 89.56 112 SER A C 1
ATOM 912 O O . SER A 1 112 ? 2.033 -15.361 -15.844 1.00 89.56 112 SER A O 1
ATOM 914 N N . ILE A 1 113 ? 2.285 -16.921 -14.240 1.00 90.81 113 ILE A N 1
ATOM 915 C CA . ILE A 1 113 ? 2.390 -15.999 -13.108 1.00 90.81 113 ILE A CA 1
ATOM 916 C C . ILE A 1 113 ? 3.844 -15.999 -12.640 1.00 90.81 113 ILE A C 1
ATOM 918 O O . ILE A 1 113 ? 4.441 -17.061 -12.458 1.00 90.81 113 ILE A O 1
ATOM 922 N N . VAL A 1 114 ? 4.413 -14.811 -12.447 1.00 94.81 114 VAL A N 1
ATOM 923 C CA . VAL A 1 114 ? 5.724 -14.641 -11.811 1.00 94.81 114 VAL A CA 1
ATOM 924 C C . VAL A 1 114 ? 5.483 -14.239 -10.362 1.00 94.81 114 VAL A C 1
ATOM 926 O O . VAL A 1 114 ? 4.881 -13.202 -10.099 1.00 94.81 114 VAL A O 1
ATOM 929 N N . GLY A 1 115 ? 5.913 -15.087 -9.430 1.00 93.62 115 GLY A N 1
ATOM 930 C CA . GLY A 1 115 ? 5.868 -14.800 -8.000 1.00 93.62 115 GLY A CA 1
ATOM 931 C C . GLY A 1 115 ? 7.178 -14.172 -7.543 1.00 93.62 115 GLY A C 1
ATOM 932 O O . GLY A 1 115 ? 8.230 -14.802 -7.640 1.00 93.62 115 GLY A O 1
ATOM 933 N N . GLU A 1 116 ? 7.110 -12.950 -7.026 1.00 94.50 116 GLU A N 1
ATOM 934 C CA . GLU A 1 116 ? 8.243 -12.252 -6.419 1.00 94.50 116 GLU A CA 1
ATOM 935 C C . GLU A 1 116 ? 7.985 -12.044 -4.924 1.00 94.50 116 GLU A C 1
ATOM 937 O O . GLU A 1 116 ? 6.844 -11.877 -4.490 1.00 94.50 116 GLU A O 1
ATOM 942 N N . LEU A 1 117 ? 9.049 -12.053 -4.116 1.00 94.00 117 LEU A N 1
ATOM 943 C CA . LEU A 1 117 ? 8.930 -11.719 -2.699 1.00 94.00 117 LEU A CA 1
ATOM 944 C C . LEU A 1 117 ? 8.617 -10.228 -2.547 1.00 94.00 117 LEU A C 1
ATOM 946 O O . LEU A 1 117 ? 9.347 -9.378 -3.062 1.00 94.00 117 LEU A O 1
ATOM 950 N N . LYS A 1 118 ? 7.571 -9.904 -1.780 1.00 88.94 118 LYS A N 1
ATOM 951 C CA . LYS A 1 118 ? 7.271 -8.523 -1.395 1.00 88.94 118 LYS A CA 1
ATOM 952 C C . LYS A 1 118 ? 8.333 -8.041 -0.407 1.00 88.94 118 LYS A C 1
ATOM 954 O O . LYS A 1 118 ? 8.318 -8.414 0.762 1.00 88.94 118 LYS A O 1
ATOM 959 N N . ILE A 1 119 ? 9.263 -7.219 -0.889 1.00 87.06 119 ILE A N 1
ATOM 960 C CA . ILE A 1 119 ? 10.262 -6.565 -0.041 1.00 87.06 119 ILE A CA 1
ATOM 961 C C . ILE A 1 119 ? 9.547 -5.486 0.772 1.00 87.06 119 ILE A C 1
ATOM 963 O O . ILE A 1 119 ? 9.049 -4.513 0.202 1.00 87.06 119 ILE A O 1
ATOM 967 N N . ASP A 1 120 ? 9.490 -5.665 2.091 1.00 79.19 120 ASP A N 1
ATOM 968 C CA . ASP A 1 120 ? 8.956 -4.648 2.989 1.00 79.19 120 ASP A CA 1
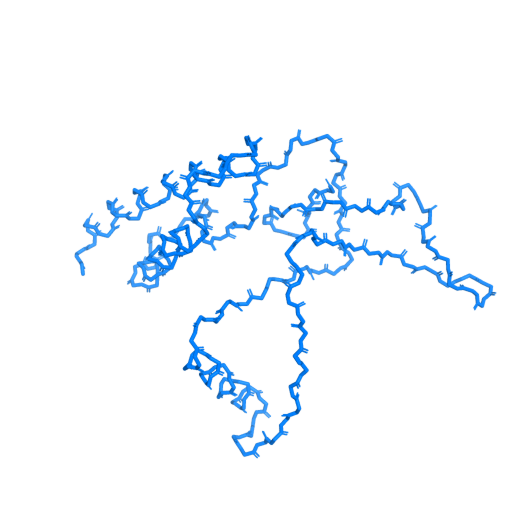ATOM 969 C C . ASP A 1 120 ? 10.004 -3.562 3.223 1.00 79.19 120 ASP A C 1
ATOM 971 O O . ASP A 1 120 ? 11.046 -3.760 3.850 1.00 79.19 120 ASP A O 1
ATOM 975 N N . GLY A 1 121 ? 9.765 -2.421 2.604 1.00 76.25 121 GLY A N 1
ATOM 976 C CA . GLY A 1 121 ? 10.717 -1.343 2.541 1.00 76.25 121 GLY A CA 1
ATOM 977 C C . GLY A 1 121 ? 10.181 -0.243 1.659 1.00 76.25 121 GLY A C 1
ATOM 978 O O . GLY A 1 121 ? 8.977 -0.072 1.466 1.00 76.25 121 GLY A O 1
ATOM 979 N N . LEU A 1 122 ? 11.102 0.532 1.120 1.00 69.81 122 LEU A N 1
ATOM 980 C CA . LEU A 1 122 ? 10.739 1.768 0.478 1.00 69.81 122 LEU A CA 1
ATOM 981 C C . LEU A 1 122 ? 10.713 1.654 -1.033 1.00 69.81 122 LEU A C 1
ATOM 983 O O . LEU A 1 122 ? 11.627 1.106 -1.648 1.00 69.81 122 LEU A O 1
ATOM 987 N N . ASN A 1 123 ? 9.685 2.236 -1.640 1.00 72.31 123 ASN A N 1
ATOM 988 C CA . ASN A 1 123 ? 9.601 2.291 -3.084 1.00 72.31 123 ASN A CA 1
ATOM 989 C C . ASN A 1 123 ? 10.590 3.337 -3.629 1.00 72.31 123 ASN A C 1
ATOM 991 O O . ASN A 1 123 ? 10.475 4.529 -3.343 1.00 72.31 123 ASN A O 1
ATOM 995 N N . ILE A 1 124 ? 11.552 2.888 -4.438 1.00 74.75 124 ILE A N 1
ATOM 996 C CA . ILE A 1 124 ? 12.590 3.734 -5.041 1.00 74.75 124 ILE A CA 1
ATOM 997 C C . ILE A 1 124 ? 12.409 3.735 -6.561 1.00 74.75 124 ILE A C 1
ATOM 999 O O . ILE A 1 124 ? 12.138 2.706 -7.175 1.00 74.75 124 ILE A O 1
ATOM 1003 N N . THR A 1 125 ? 12.598 4.893 -7.196 1.00 74.81 125 THR A N 1
ATOM 1004 C CA . THR A 1 125 ? 12.667 5.002 -8.661 1.00 74.81 125 THR A CA 1
ATOM 1005 C C . THR A 1 125 ? 14.041 5.473 -9.092 1.00 74.81 125 THR A C 1
ATOM 1007 O O . THR A 1 125 ? 14.543 6.477 -8.594 1.00 74.81 125 THR A O 1
ATOM 1010 N N . LEU A 1 126 ? 14.625 4.767 -10.060 1.00 75.38 126 LEU A N 1
ATOM 1011 C CA . LEU A 1 126 ? 15.927 5.087 -10.630 1.00 75.38 126 LEU A CA 1
ATOM 1012 C C . LEU A 1 126 ? 15.764 5.487 -12.097 1.00 75.38 126 LEU A C 1
ATOM 1014 O O . LEU A 1 126 ? 15.172 4.754 -12.886 1.00 75.38 126 LEU A O 1
ATOM 1018 N N . LEU A 1 127 ? 16.304 6.651 -12.463 1.00 76.12 127 LEU A N 1
ATOM 1019 C CA . LEU A 1 127 ? 16.296 7.148 -13.836 1.00 76.12 127 LEU A CA 1
ATOM 1020 C C . LEU A 1 127 ? 17.681 6.975 -14.470 1.00 76.12 127 LEU A C 1
ATOM 1022 O O . LEU A 1 127 ? 18.681 7.513 -13.983 1.00 76.12 127 LEU A O 1
ATOM 1026 N N . TYR A 1 128 ? 17.723 6.250 -15.584 1.00 77.62 128 TYR A N 1
ATOM 1027 C CA . TYR A 1 128 ? 18.931 6.015 -16.371 1.00 77.62 128 TYR A CA 1
ATOM 1028 C C . TYR A 1 128 ? 18.817 6.699 -17.731 1.00 77.62 128 TYR A C 1
ATOM 1030 O O . TYR A 1 128 ? 17.744 6.732 -18.332 1.00 77.62 128 TYR A O 1
ATOM 1038 N N . GLU A 1 129 ? 19.931 7.223 -18.229 1.00 78.88 129 GLU A N 1
ATOM 1039 C CA . GLU A 1 129 ? 20.058 7.737 -19.589 1.00 78.88 129 GLU A CA 1
ATOM 1040 C C . GLU A 1 129 ? 21.200 7.027 -20.316 1.00 78.88 129 GLU A C 1
ATOM 1042 O O . GLU A 1 129 ? 22.224 6.667 -19.729 1.00 78.88 129 GLU A O 1
ATOM 1047 N N . ARG A 1 130 ? 21.007 6.777 -21.611 1.00 81.69 130 ARG A N 1
ATOM 1048 C CA . ARG A 1 130 ? 22.035 6.166 -22.450 1.00 81.69 130 ARG A CA 1
ATOM 1049 C C . ARG A 1 130 ? 22.908 7.273 -23.030 1.00 81.69 130 ARG A C 1
ATOM 1051 O O . ARG A 1 130 ? 22.405 8.132 -23.747 1.00 81.69 130 ARG A O 1
ATOM 1058 N N . MET A 1 131 ? 24.203 7.222 -22.740 1.00 76.19 131 MET A N 1
ATOM 1059 C CA . MET A 1 131 ? 25.216 8.125 -23.291 1.00 76.19 131 MET A CA 1
ATOM 1060 C C . MET A 1 131 ? 26.402 7.302 -23.788 1.00 76.19 131 MET A C 1
ATOM 1062 O O . MET A 1 131 ? 26.929 6.459 -23.056 1.00 76.19 131 MET A O 1
ATOM 1066 N N . ASP A 1 132 ? 26.797 7.528 -25.040 1.00 79.38 132 ASP A N 1
ATOM 1067 C CA . ASP A 1 132 ? 27.967 6.909 -25.679 1.00 79.38 132 ASP A CA 1
ATOM 1068 C C . ASP A 1 132 ? 27.997 5.374 -25.560 1.00 79.38 132 ASP A C 1
ATOM 1070 O O . ASP A 1 132 ? 29.002 4.764 -25.210 1.00 79.38 132 ASP A O 1
ATOM 1074 N N . GLY A 1 133 ? 26.846 4.725 -25.771 1.00 75.31 133 GLY A N 1
ATOM 1075 C CA . GLY A 1 133 ? 26.711 3.265 -25.668 1.00 75.31 133 GLY A CA 1
ATOM 1076 C C . GLY A 1 133 ? 26.660 2.711 -24.236 1.00 75.31 133 GLY A C 1
ATOM 1077 O O . GLY A 1 133 ? 26.273 1.556 -24.058 1.00 75.31 133 GLY A O 1
ATOM 1078 N N . SER A 1 134 ? 26.940 3.531 -23.219 1.00 70.62 134 SER A N 1
ATOM 1079 C CA . SER A 1 134 ? 26.873 3.173 -21.796 1.00 70.62 134 SER A CA 1
ATOM 1080 C C . SER A 1 134 ? 25.563 3.627 -21.139 1.00 70.62 134 SER A C 1
ATOM 1082 O O . SER A 1 134 ? 24.996 4.662 -21.497 1.00 70.62 134 SER A O 1
ATOM 1084 N N . LEU A 1 135 ? 25.063 2.851 -20.170 1.00 74.12 135 LEU A N 1
ATOM 1085 C CA . LEU A 1 135 ? 23.990 3.299 -19.280 1.00 74.12 135 LEU A CA 1
ATOM 1086 C C . LEU A 1 135 ? 24.613 4.129 -18.162 1.00 74.12 135 LEU A C 1
ATOM 1088 O O . LEU A 1 135 ? 25.412 3.618 -17.378 1.00 74.12 135 LEU A O 1
ATOM 1092 N N . ARG A 1 136 ? 24.239 5.403 -18.077 1.00 67.75 136 ARG A N 1
ATOM 1093 C CA . ARG A 1 136 ? 24.630 6.279 -16.974 1.00 67.75 136 ARG A CA 1
ATOM 1094 C C . ARG A 1 136 ? 23.396 6.611 -16.155 1.00 67.75 136 ARG A C 1
ATOM 1096 O O . ARG A 1 136 ? 22.316 6.857 -16.691 1.00 67.75 136 ARG A O 1
ATOM 1103 N N . ARG A 1 137 ? 23.540 6.605 -14.830 1.00 64.06 137 ARG A N 1
ATOM 1104 C CA . ARG A 1 137 ? 22.511 7.176 -13.956 1.00 64.06 137 ARG A CA 1
ATOM 1105 C C . ARG A 1 137 ? 22.389 8.648 -14.328 1.00 64.06 137 ARG A C 1
ATOM 1107 O O . ARG A 1 137 ? 23.404 9.342 -14.333 1.00 64.06 137 ARG A O 1
ATOM 1114 N N . LYS A 1 138 ? 21.177 9.118 -14.613 1.00 59.19 138 LYS A N 1
ATOM 1115 C CA . LYS A 1 138 ? 20.961 10.509 -15.008 1.00 59.19 138 LYS A CA 1
ATOM 1116 C C . LYS A 1 138 ? 21.242 11.438 -13.830 1.00 59.19 138 LYS A C 1
ATOM 1118 O O . LYS A 1 138 ? 20.366 11.676 -13.005 1.00 59.19 138 LYS A O 1
ATOM 1123 N N . THR A 1 139 ? 22.462 11.967 -13.752 1.00 54.34 139 THR A N 1
ATOM 1124 C CA . THR A 1 139 ? 22.898 12.989 -12.789 1.00 54.34 139 THR A CA 1
ATOM 1125 C C . THR A 1 139 ? 22.513 14.381 -13.262 1.00 54.34 139 THR A C 1
ATOM 1127 O O . THR A 1 139 ? 23.356 15.242 -13.485 1.00 54.34 139 THR A O 1
ATOM 1130 N N . GLY A 1 140 ? 21.210 14.621 -13.415 1.00 46.16 140 GLY A N 1
ATOM 1131 C CA . GLY A 1 140 ? 20.699 15.983 -13.242 1.00 46.16 140 GLY A CA 1
ATOM 1132 C C . GLY A 1 140 ? 20.750 16.349 -11.755 1.00 46.16 140 GLY A C 1
ATOM 1133 O O . GLY A 1 140 ? 21.126 15.517 -10.934 1.00 46.16 140 GLY A O 1
ATOM 1134 N N . LYS A 1 141 ? 20.235 17.513 -11.345 1.00 43.56 141 LYS A N 1
ATOM 1135 C CA . LYS A 1 141 ? 19.921 17.835 -9.925 1.00 43.56 141 LYS A CA 1
ATOM 1136 C C . LYS A 1 141 ? 18.925 16.842 -9.248 1.00 43.56 141 LYS A C 1
ATOM 1138 O O . LYS A 1 141 ? 18.354 17.115 -8.194 1.00 43.56 141 LYS A O 1
ATOM 1143 N N . THR A 1 142 ? 18.713 15.685 -9.868 1.00 40.59 142 THR A N 1
ATOM 1144 C CA . THR A 1 142 ? 17.690 14.668 -9.661 1.00 40.59 142 THR A CA 1
ATOM 1145 C C . THR A 1 142 ? 18.287 13.255 -9.761 1.00 40.59 142 THR A C 1
ATOM 1147 O O . THR A 1 142 ? 17.602 12.324 -10.165 1.00 40.59 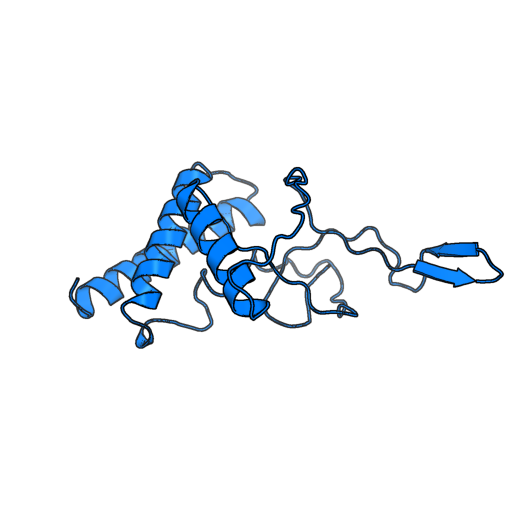142 THR A O 1
ATOM 1150 N N . SER A 1 143 ? 19.569 13.071 -9.437 1.00 32.12 143 SER A N 1
ATOM 1151 C CA . SER A 1 143 ? 20.143 11.741 -9.202 1.00 32.12 143 SER A CA 1
ATOM 1152 C C . SER A 1 143 ? 20.302 11.482 -7.719 1.00 32.12 143 SER A C 1
ATOM 1154 O O . SER A 1 143 ? 21.425 11.523 -7.226 1.00 32.12 143 SER A O 1
ATOM 1156 N N . ASP A 1 144 ? 19.227 11.163 -7.011 1.00 37.59 144 ASP A N 1
ATOM 1157 C CA . ASP A 1 144 ? 19.431 10.465 -5.746 1.00 37.59 144 ASP A CA 1
ATOM 1158 C C . ASP A 1 144 ? 18.676 9.147 -5.757 1.00 37.59 144 ASP A C 1
ATOM 1160 O O . ASP A 1 144 ? 17.621 8.997 -6.375 1.00 37.59 144 ASP A O 1
ATOM 1164 N N . PHE A 1 145 ? 19.266 8.184 -5.062 1.00 36.53 145 PHE A N 1
ATOM 1165 C CA . PHE A 1 145 ? 18.495 7.178 -4.360 1.00 36.53 145 PHE A CA 1
ATOM 1166 C C . PHE A 1 145 ? 17.501 7.943 -3.486 1.00 36.53 145 PHE A C 1
ATOM 1168 O O . PHE A 1 145 ? 17.919 8.734 -2.642 1.00 36.53 145 PHE A O 1
ATOM 1175 N N . ARG A 1 146 ? 16.206 7.825 -3.779 1.00 46.34 146 ARG A N 1
ATOM 1176 C CA . ARG A 1 146 ? 15.181 8.703 -3.203 1.00 46.34 146 ARG A CA 1
ATOM 1177 C C . ARG A 1 146 ? 14.099 7.875 -2.549 1.00 46.34 146 ARG A C 1
ATOM 1179 O O . ARG A 1 146 ? 13.644 6.883 -3.114 1.00 46.34 146 ARG A O 1
ATOM 1186 N N . VAL A 1 147 ? 13.792 8.271 -1.326 1.00 38.47 147 VAL A N 1
ATOM 1187 C CA . VAL A 1 147 ? 13.187 7.479 -0.265 1.00 38.47 147 VAL A CA 1
ATOM 1188 C C . VAL A 1 147 ? 11.752 7.989 -0.112 1.00 38.47 147 VAL A C 1
ATOM 1190 O O . VAL A 1 147 ? 11.501 8.891 0.666 1.00 38.47 147 VAL A O 1
ATOM 1193 N N . GLN A 1 148 ? 10.810 7.429 -0.876 1.00 46.62 148 GLN A N 1
ATOM 1194 C CA . GLN A 1 148 ? 9.512 8.074 -1.113 1.00 46.62 148 GLN A CA 1
ATOM 1195 C C . GLN A 1 148 ? 8.350 7.519 -0.284 1.00 46.62 148 GLN A C 1
ATOM 1197 O O . GLN A 1 148 ? 8.107 6.313 -0.283 1.00 46.62 148 GLN A O 1
ATOM 1202 N N . THR A 1 149 ? 7.533 8.411 0.284 1.00 41.22 149 THR A N 1
ATOM 1203 C CA . THR A 1 149 ? 6.147 8.113 0.685 1.00 41.22 149 THR A CA 1
ATOM 1204 C C . THR A 1 149 ? 5.174 8.923 -0.177 1.00 41.22 149 THR A C 1
ATOM 1206 O O . THR A 1 149 ? 5.496 10.005 -0.664 1.00 41.22 149 THR A O 1
ATOM 1209 N N . SER A 1 150 ? 3.991 8.381 -0.445 1.00 40.09 150 SER A N 1
ATOM 1210 C CA . SER A 1 150 ? 3.026 8.969 -1.379 1.00 40.09 150 SER A CA 1
ATOM 1211 C C . SER A 1 150 ? 2.106 10.016 -0.735 1.00 40.09 150 SER A C 1
ATOM 1213 O O . SER A 1 15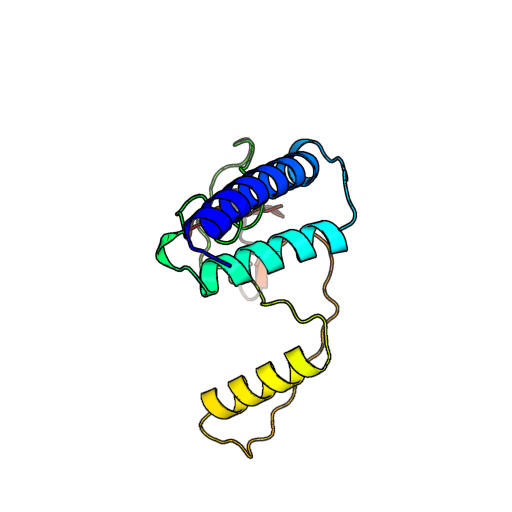0 ? 1.755 9.918 0.432 1.00 40.09 150 SER A O 1
ATOM 1215 N N . GLU A 1 151 ? 1.661 10.985 -1.536 1.00 35.84 151 GLU A N 1
ATOM 1216 C CA . GLU A 1 151 ? 0.377 11.689 -1.406 1.00 35.84 151 GLU A CA 1
ATOM 1217 C C . GLU A 1 151 ? -0.313 11.614 -2.784 1.00 35.84 151 GLU A C 1
ATOM 1219 O O . GLU A 1 151 ? 0.345 11.378 -3.802 1.00 35.84 15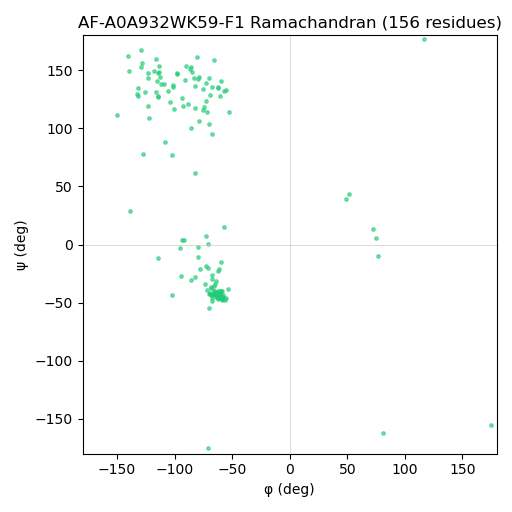1 GLU A O 1
ATOM 1224 N N . GLU A 1 152 ? -1.640 11.737 -2.818 1.00 36.62 152 GLU A N 1
ATOM 1225 C CA . GLU A 1 152 ? -2.467 11.587 -4.024 1.00 36.62 152 GLU A CA 1
ATOM 1226 C C . GLU A 1 152 ? -2.035 12.510 -5.186 1.00 36.62 152 GLU A C 1
ATOM 1228 O O . GLU A 1 152 ? -1.863 13.718 -5.020 1.00 36.62 152 GLU A O 1
ATOM 1233 N N . GLY A 1 153 ? -1.925 11.942 -6.396 1.00 43.38 153 GLY A N 1
ATOM 1234 C CA . GLY A 1 153 ? -1.616 12.657 -7.644 1.00 43.38 153 GLY A CA 1
ATOM 1235 C C . GLY A 1 153 ? -0.294 12.240 -8.308 1.00 43.38 153 GLY A C 1
ATOM 1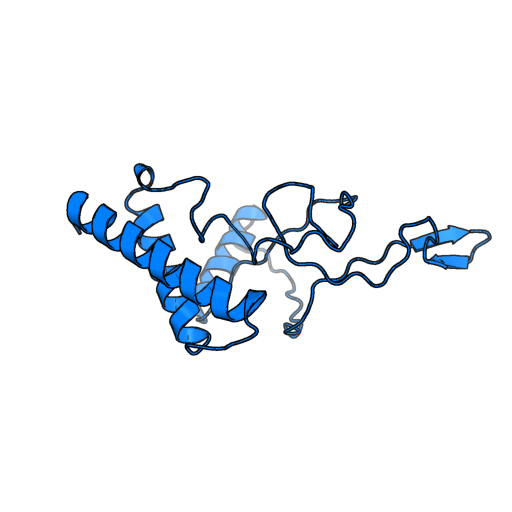236 O O . GLY A 1 153 ? 0.463 11.426 -7.791 1.00 43.38 153 GLY A O 1
ATOM 1237 N N . ASN A 1 154 ? 0.013 12.817 -9.480 1.00 39.16 154 ASN A N 1
ATOM 1238 C CA . ASN A 1 154 ? 1.286 12.594 -10.201 1.00 39.16 154 ASN A CA 1
ATOM 1239 C C . ASN A 1 154 ? 2.500 13.287 -9.530 1.00 39.16 154 ASN A C 1
ATOM 1241 O O . ASN A 1 154 ? 3.593 13.330 -10.101 1.00 39.16 154 ASN A O 1
ATOM 1245 N N . VAL A 1 155 ? 2.313 13.865 -8.342 1.00 40.28 155 VAL A N 1
ATOM 1246 C CA . VAL A 1 155 ? 3.331 14.615 -7.606 1.00 40.28 155 VAL A CA 1
ATOM 1247 C C . VAL A 1 155 ? 3.496 13.957 -6.246 1.00 40.28 155 VAL A C 1
ATOM 1249 O O . VAL A 1 155 ? 2.619 14.070 -5.399 1.00 40.28 155 VAL A O 1
ATOM 1252 N N . GLN A 1 156 ? 4.624 13.287 -6.039 1.00 48.44 156 GLN A N 1
ATOM 1253 C CA . GLN A 1 156 ? 4.983 12.706 -4.747 1.00 48.44 156 GLN A CA 1
ATOM 1254 C C . GLN A 1 156 ? 6.271 13.355 -4.252 1.00 48.44 156 GLN A C 1
ATOM 1256 O O . GLN A 1 156 ? 7.089 13.838 -5.046 1.00 48.44 156 GLN A O 1
ATOM 1261 N N . TYR A 1 157 ? 6.410 13.450 -2.932 1.00 40.28 157 TYR A N 1
ATOM 1262 C CA . TYR A 1 157 ? 7.616 14.013 -2.350 1.00 40.28 157 TYR A CA 1
ATOM 1263 C C . TYR A 1 157 ? 8.668 12.910 -2.289 1.00 40.28 157 TYR A C 1
ATOM 1265 O O . TYR A 1 157 ? 8.371 11.722 -2.147 1.00 40.28 157 TYR A O 1
ATOM 1273 N N . VAL A 1 158 ? 9.894 13.344 -2.538 1.00 43.72 158 VAL A N 1
ATOM 1274 C CA . VAL A 1 158 ? 11.096 12.525 -2.440 1.00 43.72 158 VAL A CA 1
ATOM 1275 C C . VAL A 1 158 ? 11.415 12.236 -0.993 1.00 43.72 158 VAL A C 1
ATOM 1277 O O . VAL A 1 158 ? 11.033 13.080 -0.163 1.00 43.72 158 VAL A O 1
#

Sequence (158 aa):
MDHAQAQKRVTKLRDEISKLNRAYFIENRTAVSEDVRDALKQELIALEKEFPDLITPDSPTRRVGAPLDGRLPKVMHVTRKESLQDAFSKEDIDEWIDQMRRALGNLEKEFSIVGELKIDGLNITLLYERMDGSLRRKTGKTSDFRVQTSEEGNVQYV